Protein AF-A0A2S6T5C1-F1 (afdb_monomer_lite)

Sequence (78 aa):
MYHKFGVSKYPSTNITLEQFESHLQEFSLSKYRVLSLEFILDTIINDGQLPNNTIGISVDDADKSFLTTAWPKFKEKN

Foldseek 3Di:
DAEAECPVVCVVRYDYPVRVVVVVVVCPDPQAAEDEPVVVVVCVVVVHDDPHRYDYDDYPPPDPRCVVPVVVVVVVVD

pLDDT: mean 95.64, std 4.69, range [63.69, 98.44]

Structure (mmCIF, N/CA/C/O backbone):
data_AF-A0A2S6T5C1-F1
#
_entry.id   AF-A0A2S6T5C1-F1
#
loop_
_atom_site.group_PDB
_atom_site.id
_atom_site.type_symbol
_atom_site.label_atom_id
_atom_site.label_alt_id
_atom_site.label_comp_id
_atom_site.label_asym_id
_atom_site.label_entity_id
_atom_site.label_seq_id
_atom_site.pdbx_PDB_ins_code
_atom_site.Cartn_x
_atom_site.Cartn_y
_atom_site.Cartn_z
_atom_site.occupancy
_atom_site.B_iso_or_equiv
_atom_site.auth_seq_id
_atom_site.auth_comp_id
_atom_site.auth_asym_id
_atom_site.auth_atom_id
_atom_site.pdbx_PDB_model_num
ATOM 1 N N . MET A 1 1 ? -4.183 3.169 -2.043 1.00 94.25 1 MET A N 1
ATOM 2 C CA . MET A 1 1 ? -4.189 2.477 -3.343 1.00 94.25 1 MET A CA 1
ATOM 3 C C . MET A 1 1 ? -2.991 2.963 -4.149 1.00 94.25 1 MET A C 1
ATOM 5 O O . MET A 1 1 ? -2.690 4.153 -4.094 1.00 94.25 1 MET A O 1
ATOM 9 N N . TYR A 1 2 ? -2.295 2.054 -4.828 1.00 97.25 2 TYR A N 1
ATOM 10 C CA . TYR A 1 2 ? -1.158 2.334 -5.713 1.00 97.25 2 TYR A CA 1
ATOM 11 C C . TYR A 1 2 ? -1.394 1.728 -7.102 1.00 97.25 2 TYR A C 1
ATOM 13 O O . TYR A 1 2 ? -2.228 0.845 -7.243 1.00 97.25 2 TYR A O 1
ATOM 21 N N . HIS A 1 3 ? -0.620 2.149 -8.104 1.00 97.38 3 HIS A N 1
ATOM 22 C CA . HIS A 1 3 ? -0.587 1.483 -9.415 1.00 97.38 3 HIS A CA 1
ATOM 23 C C . HIS A 1 3 ? 0.855 1.144 -9.815 1.00 97.38 3 HIS A C 1
ATOM 25 O O . HIS A 1 3 ? 1.205 -0.024 -9.954 1.00 97.38 3 HIS A O 1
ATOM 31 N N . LYS A 1 4 ? 1.717 2.163 -9.972 1.00 97.56 4 LYS A N 1
ATOM 32 C CA . LYS A 1 4 ? 3.114 2.006 -10.421 1.00 97.56 4 LYS A CA 1
ATOM 33 C C . LYS A 1 4 ? 4.112 2.581 -9.423 1.00 97.56 4 LYS A C 1
ATOM 35 O O . LYS A 1 4 ? 3.795 3.535 -8.716 1.00 97.56 4 LYS A O 1
ATOM 40 N N . PHE A 1 5 ? 5.323 2.028 -9.416 1.00 97.81 5 PHE A N 1
ATOM 41 C CA . PHE A 1 5 ? 6.395 2.373 -8.479 1.00 97.81 5 PHE A CA 1
ATOM 42 C C . PHE A 1 5 ? 7.679 2.735 -9.237 1.00 97.81 5 PHE A C 1
ATOM 44 O O . PHE A 1 5 ? 8.314 1.878 -9.848 1.00 97.81 5 PHE A O 1
ATOM 51 N N . GLY A 1 6 ? 8.073 4.009 -9.206 1.00 96.56 6 GLY A N 1
ATOM 52 C CA . GLY A 1 6 ? 9.291 4.505 -9.862 1.00 96.56 6 GLY A CA 1
ATOM 53 C C . GLY A 1 6 ? 9.224 4.613 -11.395 1.00 96.56 6 GLY A C 1
ATOM 54 O O . GLY A 1 6 ? 10.249 4.811 -12.041 1.00 96.56 6 GLY A O 1
ATOM 55 N N . VAL A 1 7 ? 8.038 4.518 -11.996 1.00 95.38 7 VAL A N 1
ATOM 56 C CA . VAL A 1 7 ? 7.795 4.633 -13.440 1.00 95.38 7 VAL A CA 1
ATOM 57 C C . VAL A 1 7 ? 7.430 6.078 -13.804 1.00 95.38 7 VAL A C 1
ATOM 59 O O . VAL A 1 7 ? 6.267 6.415 -14.030 1.00 95.38 7 VAL A O 1
ATOM 62 N N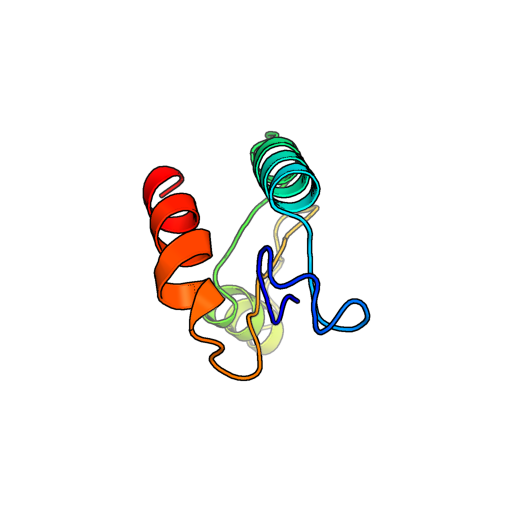 . SER A 1 8 ? 8.439 6.948 -13.898 1.00 92.25 8 SER A N 1
ATOM 63 C CA . SER A 1 8 ? 8.265 8.391 -14.164 1.00 92.25 8 SER A CA 1
ATOM 64 C C . SER A 1 8 ? 7.548 8.721 -15.480 1.00 92.25 8 SER A C 1
ATOM 66 O O . SER A 1 8 ? 6.989 9.806 -15.615 1.00 92.25 8 SER A O 1
ATOM 68 N N . LYS A 1 9 ? 7.507 7.778 -16.433 1.00 93.69 9 LYS A N 1
ATOM 69 C CA . LYS A 1 9 ? 6.767 7.908 -17.698 1.00 93.69 9 LYS A CA 1
ATOM 70 C C . LYS A 1 9 ? 5.260 8.150 -17.496 1.00 93.69 9 LYS A C 1
ATOM 72 O O . LYS A 1 9 ? 4.638 8.756 -18.363 1.00 93.69 9 LYS A O 1
ATOM 77 N N . TYR A 1 10 ? 4.680 7.693 -16.381 1.00 90.25 10 TYR A N 1
ATOM 78 C CA . TYR A 1 10 ? 3.241 7.793 -16.095 1.00 90.25 10 TYR A CA 1
ATOM 79 C C . TYR A 1 10 ? 2.983 8.499 -14.752 1.00 90.25 10 TYR A C 1
ATOM 81 O O . TYR A 1 10 ? 2.586 7.850 -13.785 1.00 90.25 10 TYR A O 1
ATOM 89 N N . PRO A 1 11 ? 3.214 9.820 -14.656 1.00 86.06 11 PRO A N 1
ATOM 90 C CA . PRO A 1 11 ? 3.265 10.531 -13.376 1.00 86.06 11 PRO A CA 1
ATOM 91 C C . PRO A 1 11 ? 1.941 10.526 -12.597 1.00 86.06 11 PRO A C 1
ATOM 93 O O . PRO A 1 11 ? 1.965 10.508 -11.374 1.00 86.06 11 PRO A O 1
ATOM 96 N N . SER A 1 12 ? 0.790 10.494 -13.275 1.00 90.62 12 SER A N 1
ATOM 97 C CA . SER A 1 12 ? -0.529 10.495 -12.624 1.00 90.62 12 SER A CA 1
ATOM 98 C C . SER A 1 12 ? -0.867 9.189 -11.899 1.00 90.62 12 SER A C 1
ATOM 100 O O . SER A 1 12 ? -1.712 9.186 -11.011 1.00 90.62 12 SER A O 1
ATOM 102 N N . THR A 1 13 ? -0.226 8.081 -12.273 1.00 93.44 13 THR A N 1
ATOM 103 C CA . THR A 1 13 ? -0.465 6.739 -11.712 1.00 93.44 13 THR A CA 1
ATOM 104 C C . THR A 1 13 ? 0.812 6.152 -11.111 1.00 93.44 13 THR A C 1
ATOM 106 O O . THR A 1 13 ? 0.966 4.936 -11.029 1.00 93.44 13 THR A O 1
ATOM 109 N N . ASN A 1 14 ? 1.776 6.996 -10.748 1.00 96.62 14 ASN A N 1
ATOM 110 C CA . ASN A 1 14 ? 3.078 6.564 -10.262 1.00 96.62 14 ASN A CA 1
ATOM 111 C C . ASN A 1 14 ? 3.424 7.227 -8.930 1.00 96.62 14 ASN A C 1
ATOM 113 O O . ASN A 1 14 ? 3.287 8.438 -8.788 1.00 96.62 14 ASN A O 1
ATOM 117 N N . ILE A 1 15 ? 3.978 6.445 -8.006 1.00 97.69 15 ILE A N 1
ATOM 118 C CA . ILE A 1 15 ? 4.668 6.957 -6.819 1.00 97.69 15 ILE A CA 1
ATOM 119 C C . ILE A 1 15 ? 6.187 6.913 -7.031 1.00 97.69 15 ILE A C 1
ATOM 121 O O . ILE A 1 15 ? 6.708 5.980 -7.654 1.00 97.69 15 ILE A O 1
ATOM 125 N N . THR A 1 16 ? 6.932 7.913 -6.552 1.00 97.06 16 THR A N 1
ATOM 126 C CA . THR A 1 16 ? 8.403 7.810 -6.530 1.00 97.06 16 THR A CA 1
ATOM 127 C C . THR A 1 16 ? 8.846 6.792 -5.478 1.00 97.06 16 THR A C 1
ATOM 129 O O . THR A 1 16 ? 8.118 6.494 -4.533 1.00 97.06 16 THR A O 1
ATOM 132 N N . LEU A 1 17 ? 10.052 6.235 -5.613 1.00 96.44 17 LEU A N 1
ATOM 133 C CA . LEU A 1 17 ? 10.536 5.269 -4.621 1.00 96.44 17 LEU A CA 1
ATOM 134 C C . LEU A 1 17 ? 10.749 5.915 -3.249 1.00 96.44 17 LEU A C 1
ATOM 136 O O . LEU A 1 17 ? 10.448 5.296 -2.240 1.00 96.44 17 LEU A O 1
ATOM 140 N N . GLU A 1 18 ? 11.185 7.172 -3.215 1.00 97.31 18 GLU A N 1
ATOM 141 C CA . GLU A 1 18 ? 11.331 7.945 -1.979 1.00 97.31 18 GLU A CA 1
ATOM 142 C C . GLU A 1 18 ? 9.987 8.155 -1.268 1.00 97.31 18 GLU A C 1
ATOM 144 O O . GLU A 1 18 ? 9.873 7.905 -0.070 1.00 97.31 18 GLU A O 1
ATOM 149 N N . GLN A 1 19 ? 8.945 8.540 -2.010 1.00 97.50 19 GLN A N 1
ATOM 150 C CA . GLN A 1 19 ? 7.595 8.669 -1.458 1.00 97.50 19 GLN A CA 1
ATOM 151 C C . GLN A 1 19 ? 7.079 7.324 -0.941 1.00 97.50 19 GLN A C 1
ATOM 153 O O . GLN A 1 19 ? 6.495 7.260 0.139 1.00 97.50 19 GLN A O 1
ATOM 158 N N . PHE A 1 20 ? 7.317 6.242 -1.688 1.00 97.38 20 PHE A N 1
ATOM 159 C CA . PHE A 1 20 ? 6.898 4.911 -1.264 1.00 97.38 20 PHE A CA 1
ATOM 160 C C . PHE A 1 20 ? 7.593 4.481 0.033 1.00 97.38 20 PHE A C 1
ATOM 162 O O . PHE A 1 20 ? 6.921 4.012 0.947 1.00 97.38 20 PHE A O 1
ATOM 169 N N . GLU A 1 21 ? 8.902 4.708 0.161 1.00 96.56 21 GLU A N 1
ATOM 170 C CA . GLU A 1 21 ? 9.636 4.438 1.404 1.00 96.56 21 GLU A CA 1
ATOM 171 C C . GLU A 1 21 ? 9.130 5.274 2.577 1.00 96.56 21 GLU A C 1
ATOM 173 O O . GLU A 1 21 ? 8.927 4.747 3.670 1.00 96.56 21 GLU A O 1
AT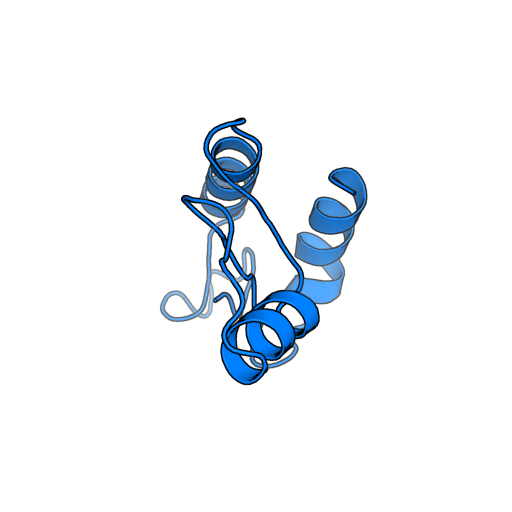OM 178 N N . SER A 1 22 ? 8.861 6.561 2.349 1.00 97.94 22 SER A N 1
ATOM 179 C CA . SER A 1 22 ? 8.277 7.433 3.369 1.00 97.94 22 SER A CA 1
ATOM 180 C C . SER A 1 22 ? 6.921 6.907 3.851 1.00 97.94 22 SER A C 1
ATOM 182 O O . SER A 1 22 ? 6.674 6.863 5.056 1.00 97.94 22 SER A O 1
ATOM 184 N N . HIS A 1 23 ? 6.071 6.416 2.943 1.00 97.25 23 HIS A N 1
ATOM 185 C CA . HIS A 1 23 ? 4.803 5.791 3.322 1.00 97.25 23 HIS A CA 1
ATOM 186 C C . HIS A 1 23 ? 5.015 4.509 4.140 1.00 97.25 23 HIS A C 1
ATOM 188 O O . HIS A 1 23 ? 4.343 4.320 5.151 1.00 97.25 23 HIS A O 1
ATOM 194 N N . LEU A 1 24 ? 5.954 3.638 3.751 1.00 95.81 24 LEU A N 1
ATOM 195 C CA . LEU A 1 24 ? 6.260 2.420 4.513 1.00 95.81 24 LEU A CA 1
ATOM 196 C C . LEU A 1 24 ? 6.778 2.736 5.923 1.00 95.81 24 LEU A C 1
ATOM 198 O O . LEU A 1 24 ? 6.421 2.044 6.878 1.00 95.81 24 LEU A O 1
ATOM 202 N N . GLN A 1 25 ? 7.595 3.781 6.067 1.00 96.38 25 GLN A N 1
ATOM 203 C CA . GLN A 1 25 ? 8.059 4.259 7.369 1.00 96.38 25 GLN A CA 1
ATOM 204 C C . GLN A 1 25 ? 6.900 4.791 8.213 1.00 96.38 25 GLN A C 1
ATOM 206 O O . GLN A 1 25 ? 6.752 4.379 9.363 1.00 96.38 25 GLN A O 1
ATOM 211 N N . GLU A 1 26 ? 6.035 5.629 7.643 1.00 97.00 26 GLU A N 1
ATOM 212 C CA . GLU A 1 26 ? 4.868 6.168 8.345 1.00 97.00 26 GLU A CA 1
ATOM 213 C C . GLU A 1 26 ? 3.919 5.050 8.797 1.00 97.00 26 GLU A C 1
ATOM 215 O O . GLU A 1 26 ? 3.505 5.017 9.954 1.00 97.00 26 GLU A O 1
ATOM 220 N N . PHE A 1 27 ? 3.623 4.078 7.930 1.00 95.44 27 PHE A N 1
ATOM 221 C CA . PHE A 1 27 ? 2.718 2.967 8.249 1.00 95.44 27 PHE A CA 1
ATOM 222 C C . PHE A 1 27 ? 3.290 1.994 9.284 1.00 95.44 27 PHE A C 1
ATOM 224 O O . PHE A 1 27 ? 2.525 1.276 9.925 1.00 95.44 27 PHE A O 1
ATOM 231 N N . SER A 1 28 ? 4.611 1.988 9.482 1.00 94.06 28 SER A N 1
ATOM 232 C CA . SER A 1 28 ? 5.262 1.190 10.527 1.00 94.06 28 SER A CA 1
ATOM 233 C C . SER A 1 28 ? 5.092 1.768 11.937 1.00 94.06 28 SER A C 1
ATOM 235 O O . SER A 1 28 ? 5.395 1.095 12.924 1.00 94.06 28 SER A O 1
ATOM 237 N N . LEU A 1 29 ? 4.596 3.005 12.059 1.00 96.81 29 LEU A N 1
ATOM 238 C CA . LEU A 1 29 ? 4.348 3.622 13.355 1.00 96.81 29 LEU A CA 1
ATOM 239 C C . LEU A 1 29 ? 3.225 2.896 14.102 1.00 96.81 29 LEU A C 1
ATOM 241 O O . LEU A 1 29 ? 2.175 2.574 13.549 1.00 96.81 29 LEU A O 1
ATOM 245 N N . SER A 1 30 ? 3.401 2.741 15.415 1.00 95.88 30 SER A N 1
ATOM 246 C CA . SER A 1 30 ? 2.486 1.999 16.294 1.00 95.88 30 SER A CA 1
ATOM 247 C C . SER A 1 30 ? 1.055 2.547 16.352 1.00 95.88 30 SER A C 1
ATOM 249 O O . SER A 1 30 ? 0.165 1.855 16.852 1.00 95.88 30 SER A O 1
ATOM 251 N N . LYS A 1 31 ? 0.815 3.763 15.845 1.00 96.88 31 LYS A N 1
ATOM 252 C CA . LYS A 1 31 ? -0.520 4.363 15.730 1.00 96.88 31 LYS A CA 1
ATOM 253 C C . LYS A 1 31 ? -1.365 3.755 14.611 1.00 96.88 31 LYS A C 1
ATOM 255 O O . LYS A 1 31 ? -2.576 3.929 14.677 1.00 96.88 31 LYS A O 1
ATOM 260 N N . TYR A 1 32 ? -0.768 3.070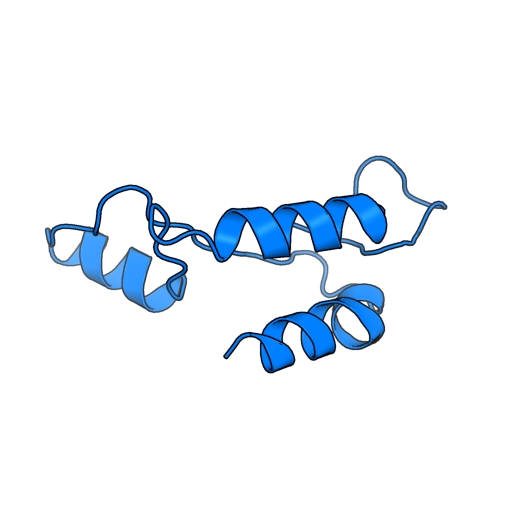 13.630 1.00 97.50 32 TYR A N 1
ATOM 261 C CA . TYR A 1 32 ? -1.476 2.444 12.5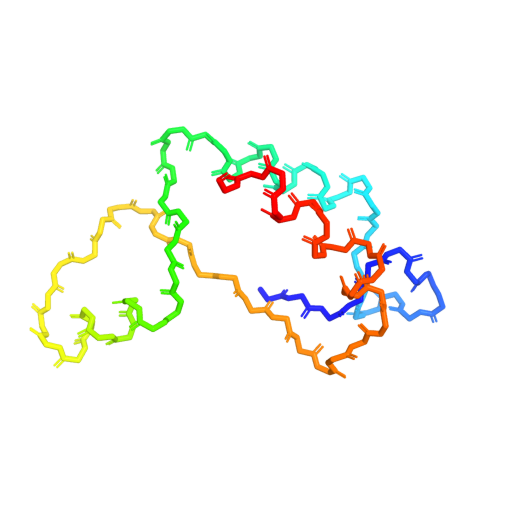10 1.00 97.50 32 TYR A CA 1
ATOM 262 C C . TYR A 1 32 ? -1.626 0.935 12.683 1.00 97.50 32 TYR A C 1
ATOM 264 O O . TYR A 1 32 ? -0.876 0.277 13.412 1.00 97.50 32 TYR A O 1
ATOM 272 N N . ARG A 1 33 ? -2.617 0.376 11.989 1.00 97.06 33 ARG A N 1
ATOM 273 C CA . ARG A 1 33 ? -2.834 -1.069 11.878 1.00 97.06 33 ARG A CA 1
ATOM 274 C C . ARG A 1 33 ? -2.989 -1.431 10.410 1.00 97.06 33 ARG A C 1
ATOM 276 O O . ARG A 1 33 ? -4.056 -1.249 9.837 1.00 97.06 33 ARG A O 1
ATOM 283 N N . VAL A 1 34 ? -1.912 -1.905 9.790 1.00 96.25 34 VAL A N 1
ATOM 284 C CA . VAL A 1 34 ? -1.968 -2.401 8.411 1.00 96.25 34 VAL A CA 1
ATOM 285 C C . VAL A 1 34 ? -2.557 -3.807 8.440 1.00 96.25 34 VAL A C 1
ATOM 287 O O . VAL A 1 34 ? -1.968 -4.703 9.039 1.00 96.25 34 VAL A O 1
ATOM 290 N N . LEU A 1 35 ? -3.735 -3.984 7.843 1.00 97.00 35 LEU A N 1
ATOM 291 C CA . LEU A 1 35 ? -4.475 -5.249 7.832 1.00 97.00 35 LEU A CA 1
ATOM 292 C C . LEU A 1 35 ? -4.827 -5.642 6.394 1.00 97.00 35 LEU A C 1
ATOM 294 O O . LEU A 1 35 ? -4.885 -4.793 5.499 1.00 97.00 35 LEU A O 1
ATOM 298 N N . SER A 1 36 ? -5.050 -6.938 6.160 1.00 96.38 36 SER A N 1
ATOM 299 C CA . SER A 1 36 ? -5.476 -7.412 4.843 1.00 96.38 36 SER A CA 1
ATOM 300 C C . SER A 1 36 ? -6.857 -6.851 4.497 1.00 96.38 36 SER A C 1
ATOM 302 O O . SER A 1 36 ? -7.715 -6.686 5.365 1.00 96.38 36 SER A O 1
ATOM 304 N N . LEU A 1 37 ? -7.089 -6.575 3.209 1.00 97.12 37 LEU A N 1
ATOM 305 C CA . LEU A 1 37 ? -8.405 -6.129 2.744 1.00 97.12 37 LEU A CA 1
ATOM 306 C C . LEU A 1 37 ? -9.489 -7.168 3.048 1.00 97.12 37 LEU A C 1
ATOM 308 O O . LEU A 1 37 ? -10.598 -6.787 3.392 1.00 97.12 37 LEU A O 1
ATOM 312 N N . GLU A 1 38 ? -9.153 -8.459 2.990 1.00 97.69 38 GLU A N 1
ATOM 313 C CA . GLU A 1 38 ? -10.046 -9.554 3.381 1.00 97.69 38 GLU A CA 1
ATOM 314 C C . GLU A 1 38 ? -10.505 -9.423 4.838 1.00 97.69 38 GLU A C 1
ATOM 316 O O . GLU A 1 38 ? -11.705 -9.398 5.089 1.00 97.69 38 GLU A O 1
ATOM 321 N N . PHE A 1 39 ? -9.575 -9.244 5.783 1.00 98.00 39 PHE A N 1
ATOM 322 C CA . PHE A 1 39 ? -9.913 -9.067 7.197 1.00 98.00 39 PHE A CA 1
ATOM 323 C C . PHE A 1 39 ? -10.759 -7.811 7.424 1.00 98.00 39 PHE A C 1
ATOM 325 O O . PHE A 1 39 ? -11.722 -7.832 8.189 1.00 98.00 39 PHE A O 1
ATOM 332 N N . ILE A 1 40 ? -10.403 -6.707 6.760 1.00 98.44 40 ILE A N 1
ATOM 333 C CA . ILE A 1 40 ? -11.136 -5.442 6.877 1.00 98.44 40 ILE A CA 1
ATOM 334 C C . ILE A 1 40 ? -12.579 -5.617 6.394 1.00 98.44 40 ILE A C 1
ATOM 336 O O . ILE A 1 40 ? -13.506 -5.203 7.087 1.00 98.44 40 ILE A O 1
ATOM 340 N N . LEU A 1 41 ? -12.768 -6.236 5.226 1.00 98.06 41 LEU A N 1
ATOM 341 C CA . LEU A 1 41 ? -14.089 -6.487 4.655 1.00 98.06 41 LEU A CA 1
ATOM 342 C C . LEU A 1 41 ? -14.911 -7.427 5.536 1.00 98.06 41 LEU A C 1
ATOM 344 O O . LEU A 1 41 ? -16.053 -7.102 5.846 1.00 98.06 41 LEU A O 1
ATOM 348 N N . ASP A 1 42 ? -14.328 -8.542 5.974 1.00 98.44 42 ASP A N 1
ATOM 349 C CA . ASP A 1 42 ? -14.988 -9.499 6.864 1.00 98.44 42 ASP A CA 1
ATOM 350 C C . ASP A 1 42 ? -15.421 -8.839 8.181 1.00 98.44 42 ASP A C 1
ATOM 352 O O . ASP A 1 42 ? -16.564 -8.990 8.610 1.00 98.44 42 ASP A O 1
ATOM 356 N N . THR A 1 43 ? -14.559 -8.010 8.776 1.00 98.44 43 THR A N 1
ATOM 357 C CA . THR A 1 43 ? -14.889 -7.284 10.011 1.00 98.44 43 THR A CA 1
ATOM 358 C C . THR A 1 43 ? -16.086 -6.358 9.807 1.00 98.44 43 THR A C 1
ATOM 360 O O . THR A 1 43 ? -16.974 -6.321 10.652 1.00 98.44 43 THR A O 1
ATOM 363 N N . ILE A 1 44 ? -16.137 -5.626 8.690 1.00 97.94 44 ILE A N 1
ATOM 364 C CA . ILE A 1 44 ? -17.251 -4.717 8.381 1.00 97.94 44 ILE A CA 1
ATOM 365 C C . ILE A 1 44 ? -18.547 -5.500 8.134 1.00 97.94 44 ILE A C 1
ATOM 367 O O . ILE A 1 44 ? -19.593 -5.111 8.641 1.00 97.94 44 ILE A O 1
ATOM 371 N N . ILE A 1 45 ? -18.488 -6.593 7.366 1.00 98.25 45 ILE A N 1
ATOM 372 C CA . ILE A 1 45 ? -19.664 -7.406 7.011 1.00 98.25 45 ILE A CA 1
ATOM 373 C C . ILE A 1 45 ? -20.298 -8.050 8.249 1.00 98.25 45 ILE A C 1
ATOM 375 O O . ILE A 1 45 ? -21.516 -8.205 8.296 1.00 98.25 45 ILE A O 1
ATOM 379 N N . ASN A 1 46 ? -19.489 -8.405 9.248 1.00 98.44 46 ASN A N 1
ATOM 380 C CA . ASN A 1 46 ? -19.948 -9.031 10.487 1.00 98.44 46 ASN A CA 1
ATOM 381 C C . ASN A 1 46 ? -20.202 -8.023 11.630 1.00 98.44 46 ASN A C 1
ATOM 383 O O . ASN A 1 46 ? -20.187 -8.420 12.795 1.00 98.44 46 ASN A O 1
ATOM 387 N N . ASP A 1 47 ? -20.390 -6.731 11.324 1.00 97.88 47 ASP A N 1
ATOM 388 C CA . ASP A 1 47 ? -20.614 -5.652 12.307 1.00 97.88 47 ASP A CA 1
ATOM 389 C C . ASP A 1 47 ? -19.542 -5.587 13.420 1.00 97.88 47 ASP A C 1
ATOM 391 O O . ASP A 1 47 ? -19.785 -5.170 14.558 1.00 97.88 47 ASP A O 1
ATOM 395 N N . GLY A 1 48 ? -18.322 -6.018 13.097 1.00 97.94 48 GLY A N 1
ATOM 396 C CA . GLY A 1 48 ? -17.174 -6.000 13.989 1.00 97.94 48 GLY A CA 1
ATOM 397 C C . GLY A 1 48 ? -16.556 -4.608 14.131 1.00 97.94 48 GLY A C 1
ATOM 398 O O . GLY A 1 48 ? -16.786 -3.691 13.342 1.00 97.94 48 GLY A O 1
ATOM 399 N N . GLN A 1 49 ? -15.711 -4.445 15.150 1.00 97.94 49 GLN A N 1
ATOM 400 C CA . GLN A 1 49 ? -14.980 -3.200 15.378 1.00 97.94 49 GLN A CA 1
ATOM 401 C C . GLN A 1 49 ? -13.567 -3.287 14.806 1.00 97.94 49 GLN A C 1
ATOM 403 O O . GLN A 1 49 ? -12.747 -4.091 15.251 1.00 97.94 49 GLN A O 1
ATOM 408 N N . LEU A 1 50 ? -13.262 -2.415 13.845 1.00 97.88 50 LEU A N 1
ATOM 409 C CA . LEU A 1 50 ? -11.901 -2.256 13.345 1.00 97.88 50 LEU A CA 1
ATOM 410 C C . LEU A 1 50 ? -11.029 -1.525 14.374 1.00 97.88 50 LEU A C 1
ATOM 412 O O . LEU A 1 50 ? -11.487 -0.567 15.004 1.00 97.88 50 LEU A O 1
ATOM 416 N N . PRO A 1 51 ? -9.746 -1.901 14.508 1.00 97.12 51 PRO A N 1
ATOM 417 C CA . PRO A 1 51 ? -8.793 -1.100 15.258 1.00 97.12 51 PRO A CA 1
ATOM 418 C C . PRO A 1 51 ? -8.721 0.342 14.736 1.00 97.12 51 PRO A C 1
ATOM 420 O O . PRO A 1 51 ? -8.829 0.596 13.532 1.00 97.12 51 PRO A O 1
ATOM 423 N N . ASN A 1 52 ? -8.458 1.291 15.636 1.00 97.06 52 ASN A N 1
ATOM 424 C CA . ASN A 1 52 ? -8.225 2.681 15.247 1.00 97.06 52 ASN A CA 1
ATOM 425 C C . ASN A 1 52 ? -7.078 2.783 14.230 1.00 97.06 52 ASN A C 1
ATOM 427 O O . ASN A 1 52 ? -6.065 2.091 14.348 1.00 97.06 52 ASN A O 1
ATOM 431 N N . ASN A 1 53 ? -7.236 3.686 13.257 1.00 97.31 53 ASN A N 1
ATOM 432 C CA . ASN A 1 53 ? -6.267 3.941 12.186 1.00 97.31 53 ASN A CA 1
ATOM 433 C C . ASN A 1 53 ? -5.877 2.675 11.391 1.00 97.31 53 ASN A C 1
ATOM 435 O O . ASN A 1 53 ? -4.702 2.457 11.073 1.00 97.31 53 ASN A O 1
ATOM 439 N N . THR A 1 54 ? -6.864 1.831 11.086 1.00 98.12 54 THR A N 1
ATOM 440 C CA . THR 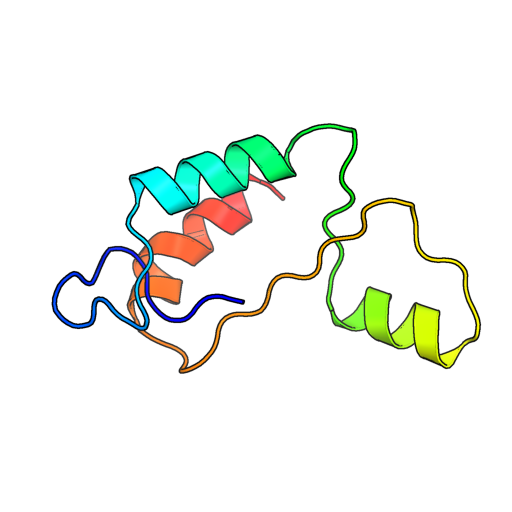A 1 54 ? -6.680 0.684 10.191 1.00 98.12 54 THR A CA 1
ATOM 441 C C . THR A 1 54 ? -6.397 1.148 8.760 1.00 98.12 54 THR A C 1
ATOM 443 O O . THR A 1 54 ? -7.088 2.021 8.236 1.00 98.12 54 THR A O 1
ATOM 446 N N . ILE A 1 55 ? -5.388 0.554 8.119 1.00 97.69 55 ILE A N 1
ATOM 447 C CA . ILE A 1 55 ? -4.989 0.825 6.734 1.00 97.69 55 ILE A CA 1
ATOM 448 C C . ILE A 1 55 ? -5.065 -0.476 5.934 1.00 97.69 55 ILE A C 1
ATOM 450 O O . ILE A 1 55 ? -4.420 -1.464 6.276 1.0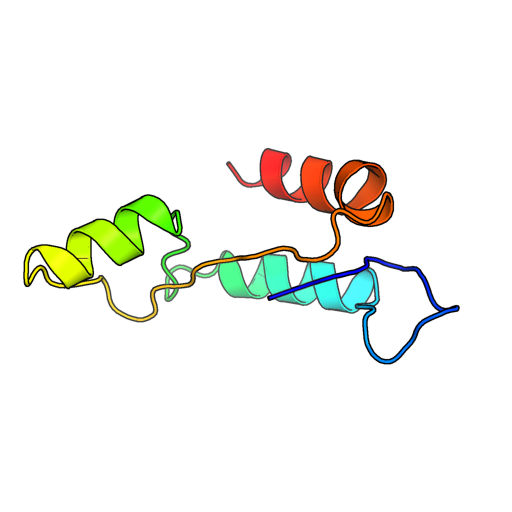0 97.69 55 ILE A O 1
ATOM 454 N N . GLY A 1 56 ? -5.808 -0.440 4.829 1.00 97.25 56 GLY A N 1
ATOM 455 C CA . GLY A 1 56 ? -5.750 -1.443 3.770 1.00 97.25 56 GLY A CA 1
ATOM 456 C C . GLY A 1 56 ? -4.944 -0.923 2.580 1.00 97.25 56 GLY A C 1
ATOM 457 O O . GLY A 1 56 ? -5.071 0.243 2.195 1.00 97.25 56 GLY A O 1
ATOM 458 N N . ILE A 1 57 ? -4.113 -1.775 1.980 1.00 96.75 57 ILE A N 1
ATOM 459 C CA . ILE A 1 57 ? -3.297 -1.424 0.811 1.00 96.75 57 ILE A CA 1
ATOM 460 C C . ILE A 1 57 ? -3.781 -2.237 -0.389 1.00 96.75 57 ILE A C 1
ATOM 462 O O . ILE A 1 57 ? -3.769 -3.463 -0.358 1.00 96.75 57 ILE A O 1
ATOM 466 N N . SER A 1 58 ? -4.173 -1.542 -1.455 1.00 96.81 58 SER A N 1
ATOM 467 C CA . SER A 1 58 ? -4.458 -2.127 -2.768 1.00 96.81 58 SER A CA 1
ATOM 468 C C . SER A 1 58 ? -3.438 -1.658 -3.805 1.00 96.81 58 SER A C 1
ATOM 470 O O . SER A 1 58 ? -2.884 -0.553 -3.686 1.00 96.81 58 SER A O 1
ATOM 472 N N . VAL A 1 59 ? -3.207 -2.499 -4.814 1.00 96.88 59 VAL A N 1
ATOM 473 C CA . VAL A 1 59 ? -2.391 -2.188 -5.989 1.00 96.88 59 VAL A CA 1
ATOM 474 C C . VAL A 1 59 ? -3.163 -2.587 -7.242 1.00 96.88 59 VAL A C 1
ATOM 476 O O . VAL A 1 59 ? -3.503 -3.759 -7.401 1.00 96.88 59 VAL A O 1
ATOM 479 N N . ASP A 1 60 ? -3.402 -1.619 -8.117 1.00 95.56 60 ASP A N 1
ATOM 480 C CA . ASP A 1 60 ? -4.235 -1.772 -9.307 1.00 95.56 60 ASP A CA 1
ATOM 481 C C . ASP A 1 60 ? -3.354 -1.953 -10.569 1.00 95.56 60 ASP A C 1
ATOM 483 O O . ASP A 1 60 ? -2.130 -1.798 -10.531 1.00 95.56 60 ASP A O 1
ATOM 487 N N . ASP A 1 61 ? -3.963 -2.331 -11.696 1.00 95.44 61 ASP A N 1
ATOM 488 C CA . ASP A 1 61 ? -3.348 -2.591 -13.019 1.00 95.44 61 ASP A CA 1
ATOM 489 C C . ASP A 1 61 ? -2.354 -3.759 -13.141 1.00 95.44 61 ASP A C 1
ATOM 491 O O . ASP A 1 61 ? -1.952 -4.090 -14.258 1.00 95.44 61 ASP A O 1
ATOM 495 N N . ALA A 1 62 ? -1.933 -4.379 -12.034 1.00 94.69 62 ALA A N 1
ATOM 496 C CA . ALA A 1 62 ? -0.904 -5.427 -12.030 1.00 94.69 62 ALA A CA 1
ATOM 497 C C . ALA A 1 62 ? 0.388 -5.011 -12.772 1.00 94.69 62 ALA A C 1
ATOM 499 O O . ALA A 1 62 ? 1.024 -5.807 -13.469 1.00 94.69 62 ALA A O 1
ATOM 500 N N . ASP A 1 63 ? 0.783 -3.743 -12.630 1.00 96.56 63 ASP A N 1
ATOM 501 C CA . ASP A 1 63 ? 1.983 -3.219 -13.274 1.00 96.56 63 ASP A CA 1
ATOM 502 C C . ASP A 1 63 ? 3.239 -3.982 -12.826 1.00 96.56 63 ASP A C 1
ATOM 504 O O . ASP A 1 63 ? 3.411 -4.306 -11.650 1.00 96.56 63 ASP A O 1
ATOM 508 N N . LYS A 1 64 ? 4.173 -4.223 -13.753 1.00 97.12 64 LYS A N 1
ATOM 509 C CA . LYS A 1 64 ? 5.422 -4.947 -13.466 1.00 97.12 64 LYS A CA 1
ATOM 510 C C . LYS A 1 64 ? 6.201 -4.342 -12.291 1.00 97.12 64 LYS A C 1
ATOM 512 O O . LYS A 1 64 ? 6.832 -5.091 -11.544 1.00 97.12 64 LYS A O 1
ATOM 517 N N . SER A 1 65 ? 6.147 -3.019 -12.112 1.00 97.62 65 SER A N 1
ATOM 518 C CA . SER A 1 65 ? 6.823 -2.329 -11.006 1.00 97.62 65 SER A CA 1
ATOM 519 C C . SER A 1 65 ? 6.342 -2.787 -9.628 1.00 97.62 65 SER A C 1
ATOM 521 O O . SER A 1 65 ? 7.130 -2.792 -8.681 1.00 97.62 65 SER A O 1
ATOM 523 N N . PHE A 1 66 ? 5.099 -3.261 -9.498 1.00 97.44 66 PHE A N 1
ATOM 524 C CA . PHE A 1 66 ? 4.651 -3.890 -8.261 1.00 97.44 66 PHE A CA 1
ATOM 525 C C . PHE A 1 66 ? 5.501 -5.123 -7.942 1.00 97.44 66 PHE A C 1
ATOM 527 O O . PHE A 1 66 ? 6.126 -5.180 -6.886 1.00 97.44 66 PHE A O 1
ATOM 534 N N . LEU A 1 67 ? 5.590 -6.073 -8.876 1.00 96.94 67 LEU A N 1
ATOM 535 C CA . LEU A 1 67 ? 6.322 -7.323 -8.670 1.00 96.94 67 LEU A CA 1
ATOM 536 C C . LEU A 1 67 ? 7.821 -7.089 -8.445 1.00 96.94 67 LEU A C 1
ATOM 538 O O . LEU A 1 67 ? 8.423 -7.733 -7.587 1.00 96.94 67 LEU A O 1
ATOM 542 N N . THR A 1 68 ? 8.434 -6.193 -9.223 1.00 97.19 68 THR A N 1
ATOM 543 C CA . THR A 1 68 ? 9.891 -5.995 -9.195 1.00 97.19 68 THR A CA 1
ATOM 544 C C . THR A 1 68 ? 10.366 -5.041 -8.108 1.00 97.19 68 THR A C 1
ATOM 546 O O . THR A 1 68 ? 11.551 -5.054 -7.785 1.00 97.19 68 THR A O 1
ATOM 549 N N . THR A 1 69 ? 9.485 -4.196 -7.567 1.00 96.12 69 THR A N 1
ATOM 550 C CA . THR A 1 69 ? 9.896 -3.101 -6.678 1.00 96.12 69 THR A CA 1
ATOM 551 C C . THR A 1 69 ? 9.100 -3.057 -5.384 1.00 96.12 69 THR A C 1
ATOM 553 O O . THR A 1 69 ? 9.702 -3.085 -4.313 1.00 96.12 69 THR A O 1
ATOM 556 N N . ALA A 1 70 ? 7.769 -3.013 -5.447 1.00 96.44 70 ALA A N 1
ATOM 557 C CA . ALA A 1 70 ? 6.954 -2.872 -4.241 1.00 96.44 70 ALA A CA 1
ATOM 558 C C . ALA A 1 70 ? 6.826 -4.177 -3.445 1.00 96.44 70 ALA A C 1
ATOM 560 O O . ALA A 1 70 ? 6.953 -4.173 -2.223 1.00 96.44 70 ALA A O 1
ATOM 561 N N . TRP A 1 71 ? 6.613 -5.304 -4.127 1.00 96.00 71 TRP A N 1
ATOM 562 C CA . TRP A 1 71 ? 6.391 -6.602 -3.495 1.00 96.00 71 TRP A CA 1
ATOM 563 C C . TRP A 1 71 ? 7.553 -7.068 -2.600 1.00 96.00 71 TRP A C 1
ATOM 565 O O . TRP A 1 71 ? 7.284 -7.482 -1.471 1.00 96.00 71 TRP A O 1
ATOM 575 N N . PRO A 1 72 ? 8.836 -6.967 -3.011 1.00 96.19 72 PRO A N 1
ATOM 576 C CA . PRO A 1 72 ? 9.956 -7.258 -2.118 1.00 96.19 72 PRO A CA 1
ATOM 577 C C . PRO A 1 72 ? 9.924 -6.424 -0.830 1.00 96.19 72 PRO A C 1
ATOM 579 O O . PRO A 1 72 ? 10.069 -6.983 0.252 1.00 96.19 72 PRO A O 1
ATOM 582 N N . LYS A 1 73 ? 9.632 -5.121 -0.938 1.00 94.62 73 LYS A N 1
ATOM 583 C CA . LYS A 1 73 ? 9.575 -4.198 0.206 1.00 94.62 73 LYS A CA 1
ATOM 584 C C . LYS A 1 73 ? 8.420 -4.505 1.154 1.00 94.62 73 LYS A C 1
ATOM 586 O O . LYS A 1 73 ? 8.594 -4.434 2.364 1.00 94.62 73 LYS A O 1
ATOM 591 N N . PHE A 1 74 ? 7.258 -4.896 0.626 1.00 92.25 74 PHE A N 1
ATOM 592 C CA . PHE A 1 74 ? 6.158 -5.373 1.467 1.00 92.25 74 PHE A CA 1
ATOM 593 C C . PHE A 1 74 ? 6.538 -6.643 2.235 1.00 92.25 74 PHE A C 1
ATOM 595 O O . PHE A 1 74 ? 6.234 -6.744 3.419 1.00 92.25 74 PHE A O 1
ATOM 602 N N . LYS A 1 75 ? 7.250 -7.585 1.602 1.00 92.25 75 LYS A N 1
ATOM 603 C CA . LYS A 1 75 ? 7.698 -8.815 2.274 1.00 92.25 75 LYS A CA 1
ATOM 604 C C . LYS A 1 75 ? 8.727 -8.577 3.377 1.00 92.25 75 LYS A C 1
ATOM 606 O O . LYS A 1 75 ? 8.727 -9.321 4.343 1.00 92.25 75 LYS A O 1
ATOM 611 N N . GLU A 1 76 ? 9.584 -7.568 3.252 1.00 91.38 76 GLU A N 1
ATOM 612 C CA . GLU A 1 76 ? 10.550 -7.196 4.302 1.00 91.38 76 GLU A CA 1
ATOM 613 C C . GLU A 1 76 ? 9.880 -6.675 5.586 1.00 91.38 76 GLU A C 1
ATOM 615 O O . GLU A 1 76 ? 10.524 -6.609 6.632 1.00 91.38 76 GLU A O 1
ATOM 620 N N . LYS A 1 77 ? 8.610 -6.260 5.504 1.00 78.12 77 LYS A N 1
ATOM 621 C CA . LYS A 1 77 ? 7.841 -5.676 6.611 1.00 78.12 77 LYS A CA 1
ATOM 622 C C . LYS A 1 77 ? 6.818 -6.639 7.229 1.00 78.12 77 LYS A C 1
ATOM 624 O O . LYS A 1 77 ? 6.093 -6.206 8.121 1.00 78.12 77 LYS A O 1
ATOM 629 N N . ASN A 1 78 ? 6.759 -7.887 6.756 1.00 63.69 78 ASN A N 1
ATOM 630 C CA . ASN A 1 78 ? 5.888 -8.948 7.277 1.00 63.69 78 ASN A CA 1
ATOM 631 C C . ASN A 1 78 ? 6.609 -9.833 8.294 1.00 63.69 78 ASN A C 1
ATOM 633 O O . ASN A 1 78 ? 7.777 -10.192 8.030 1.00 63.69 78 ASN A O 1
#

Secondary structure (DSSP, 8-state):
-B-EES-TTSGGGEE-HHHHHHHHHHHTSTT-EE--HHHHHHHHHTTPPPPTTEE---B-TT-HHIIIIIHHHHHTT-

Radius of gyration: 13.92 Å; chains: 1; bounding box: 32×20×34 Å